Protein AF-A0A3A6QNA8-F1 (afdb_monomer_lite)

Organism: NCBI:txid2302434

Structure (mmCIF, N/CA/C/O backbone):
data_AF-A0A3A6QNA8-F1
#
_entry.id   AF-A0A3A6QNA8-F1
#
loop_
_atom_site.group_PDB
_atom_site.id
_atom_site.type_symbol
_atom_site.label_atom_id
_atom_site.label_alt_id
_atom_site.label_comp_id
_atom_site.label_asym_id
_atom_site.label_entity_id
_atom_site.label_seq_id
_atom_site.pdbx_PDB_ins_code
_atom_site.Cartn_x
_atom_site.Cartn_y
_atom_site.Cartn_z
_atom_site.occupancy
_atom_site.B_iso_or_equiv
_atom_site.auth_seq_id
_atom_site.auth_comp_id
_atom_site.auth_asym_id
_atom_site.auth_atom_id
_atom_site.pdbx_PDB_model_num
ATOM 1 N N . MET A 1 1 ? 9.720 25.334 -12.935 1.00 44.91 1 MET A N 1
ATOM 2 C CA . MET A 1 1 ? 9.264 24.012 -12.452 1.00 44.91 1 MET A CA 1
ATOM 3 C C . MET A 1 1 ? 9.921 22.955 -13.322 1.00 44.91 1 MET A C 1
ATOM 5 O O . MET A 1 1 ? 9.600 22.902 -14.500 1.00 44.91 1 MET A O 1
ATOM 9 N N . SER A 1 2 ? 10.891 22.201 -12.795 1.00 51.38 2 SER A N 1
ATOM 10 C CA . SER A 1 2 ? 11.517 21.109 -13.554 1.00 51.38 2 SER A CA 1
ATOM 11 C C . SER A 1 2 ? 10.560 19.920 -13.567 1.00 51.38 2 SER A C 1
ATOM 13 O O . SER A 1 2 ? 10.181 19.424 -12.507 1.00 51.38 2 SER A O 1
ATOM 15 N N . MET A 1 3 ? 10.100 19.530 -14.752 1.00 62.22 3 MET A N 1
ATOM 16 C CA . MET A 1 3 ? 9.219 18.384 -14.942 1.00 62.22 3 MET A CA 1
ATOM 17 C C . MET A 1 3 ? 10.084 17.126 -14.798 1.00 62.22 3 MET A C 1
ATOM 19 O O . MET A 1 3 ? 10.950 16.877 -15.634 1.00 62.22 3 MET A O 1
ATOM 23 N N . ILE A 1 4 ? 9.918 16.379 -13.703 1.00 68.00 4 ILE A N 1
ATOM 24 C CA . ILE A 1 4 ? 10.628 15.110 -13.501 1.00 68.00 4 ILE A CA 1
ATOM 25 C C . ILE A 1 4 ? 10.084 14.129 -14.543 1.00 68.00 4 ILE A C 1
ATOM 27 O O . ILE A 1 4 ? 8.970 13.629 -14.408 1.00 68.00 4 ILE A O 1
ATOM 31 N N . SER A 1 5 ? 10.850 13.899 -15.608 1.00 77.00 5 SER A N 1
ATOM 32 C CA . SER A 1 5 ? 10.542 12.868 -16.595 1.00 77.00 5 SER A CA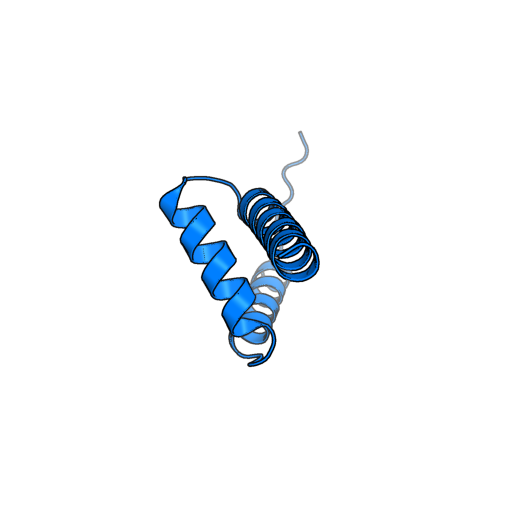 1
ATOM 33 C C . SER A 1 5 ? 11.081 11.544 -16.076 1.00 77.00 5 SER A C 1
ATOM 35 O O . SER A 1 5 ? 12.292 11.340 -16.049 1.00 77.00 5 SER A O 1
ATOM 37 N N . LEU A 1 6 ? 10.185 10.654 -15.654 1.00 79.62 6 LEU A N 1
ATOM 38 C CA . LEU A 1 6 ? 10.552 9.278 -15.327 1.00 79.62 6 LEU A CA 1
ATOM 39 C C . LEU A 1 6 ? 11.039 8.578 -16.596 1.00 79.62 6 LEU A C 1
ATOM 41 O O . LEU A 1 6 ? 10.395 8.662 -17.646 1.00 79.62 6 LEU A O 1
ATOM 45 N N . SER A 1 7 ? 12.176 7.893 -16.512 1.00 87.19 7 SER A N 1
ATOM 46 C CA . SER A 1 7 ? 12.608 7.010 -17.587 1.00 87.19 7 SER A CA 1
ATOM 47 C C . SER A 1 7 ? 11.752 5.742 -17.595 1.00 87.19 7 SER A C 1
ATOM 49 O O . SER A 1 7 ? 11.125 5.376 -16.597 1.00 87.19 7 SER A O 1
ATOM 51 N N . ASN A 1 8 ? 11.748 5.025 -18.719 1.00 84.50 8 ASN A N 1
ATOM 52 C C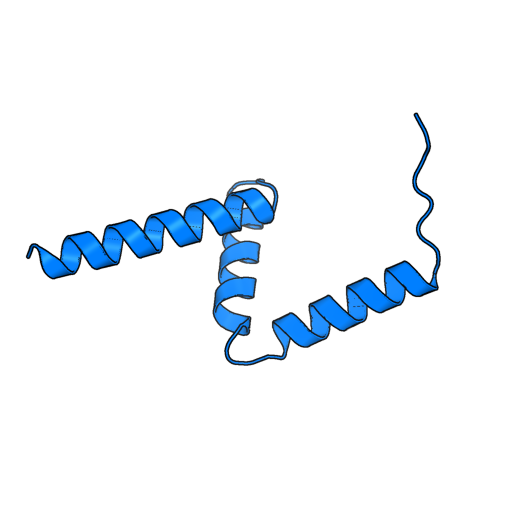A . ASN A 1 8 ? 11.030 3.753 -18.805 1.00 84.50 8 ASN A CA 1
ATOM 53 C C . ASN A 1 8 ? 11.533 2.739 -17.754 1.00 84.50 8 ASN A C 1
ATOM 55 O O . ASN A 1 8 ? 10.749 1.979 -17.190 1.00 84.50 8 ASN A O 1
ATOM 59 N N . ALA A 1 9 ? 12.833 2.762 -17.441 1.00 86.62 9 ALA A N 1
ATOM 60 C CA . ALA A 1 9 ? 13.421 1.912 -16.409 1.00 86.62 9 ALA A CA 1
ATOM 61 C C . ALA A 1 9 ? 12.867 2.234 -15.010 1.00 86.62 9 ALA A C 1
ATOM 63 O O . ALA A 1 9 ? 12.523 1.309 -14.274 1.00 86.62 9 ALA A O 1
ATOM 64 N N . ASP A 1 10 ? 12.698 3.519 -14.681 1.00 87.50 10 ASP A N 1
ATOM 65 C CA . ASP A 1 10 ? 12.150 3.948 -13.386 1.00 87.50 10 ASP A CA 1
ATOM 66 C C . ASP A 1 10 ? 10.707 3.463 -13.207 1.00 87.50 10 ASP A C 1
ATOM 68 O O . ASP A 1 10 ? 10.339 2.948 -12.151 1.00 87.50 10 ASP A O 1
ATOM 72 N N . VAL A 1 11 ? 9.893 3.558 -14.265 1.00 87.19 11 VAL A N 1
ATOM 73 C CA . VAL A 1 11 ? 8.506 3.068 -14.257 1.00 87.19 11 VAL A CA 1
ATOM 74 C C . VAL A 1 11 ? 8.467 1.559 -14.016 1.00 87.19 11 VAL A C 1
ATOM 76 O O . VAL A 1 11 ? 7.726 1.087 -13.151 1.00 87.19 11 VAL A O 1
ATOM 79 N N . HIS A 1 12 ? 9.289 0.792 -14.734 1.00 88.50 12 HIS A N 1
ATOM 80 C CA . HIS A 1 12 ? 9.359 -0.658 -14.553 1.00 88.50 12 HIS A CA 1
ATOM 81 C C . HIS A 1 12 ? 9.854 -1.058 -13.157 1.00 88.50 12 HIS A C 1
ATOM 83 O O . HIS A 1 12 ? 9.347 -2.025 -12.583 1.00 88.50 12 HIS A O 1
ATOM 89 N N . GLN A 1 13 ? 10.800 -0.311 -12.586 1.00 88.81 13 GLN A N 1
ATOM 90 C CA . GLN A 1 13 ? 11.308 -0.560 -11.240 1.00 88.81 13 GLN A CA 1
ATOM 91 C C . GLN A 1 13 ? 10.233 -0.317 -10.176 1.00 88.81 13 GLN A C 1
ATOM 93 O O . GLN A 1 13 ? 10.060 -1.154 -9.287 1.00 88.81 13 GLN A O 1
ATOM 98 N N . VAL A 1 14 ? 9.470 0.774 -10.293 1.00 86.94 14 VAL A N 1
ATOM 99 C CA . VAL A 1 14 ? 8.343 1.061 -9.392 1.00 86.94 14 VAL A CA 1
ATOM 100 C C . VAL A 1 14 ? 7.283 -0.035 -9.488 1.00 86.94 14 VAL A C 1
ATOM 102 O O . VAL A 1 14 ? 6.874 -0.568 -8.460 1.00 86.94 14 VAL A O 1
ATOM 105 N N . LEU A 1 15 ? 6.893 -0.440 -10.702 1.00 86.19 15 LEU A N 1
ATOM 106 C CA . LEU A 1 15 ? 5.913 -1.514 -10.901 1.00 86.19 15 LEU A CA 1
ATOM 107 C C . LEU A 1 15 ? 6.374 -2.846 -10.294 1.00 86.19 15 LEU A C 1
ATOM 109 O O . LEU A 1 15 ? 5.592 -3.528 -9.632 1.00 86.19 15 LEU A O 1
ATOM 113 N N . SER A 1 16 ? 7.646 -3.206 -10.483 1.00 86.94 16 SER A N 1
ATOM 114 C CA . SER A 1 16 ? 8.229 -4.419 -9.902 1.00 86.94 16 SER A CA 1
ATOM 115 C C . SER A 1 16 ? 8.216 -4.377 -8.371 1.00 86.94 16 SER A C 1
ATOM 117 O O . SER A 1 16 ? 7.767 -5.326 -7.726 1.00 86.94 16 SER A O 1
ATO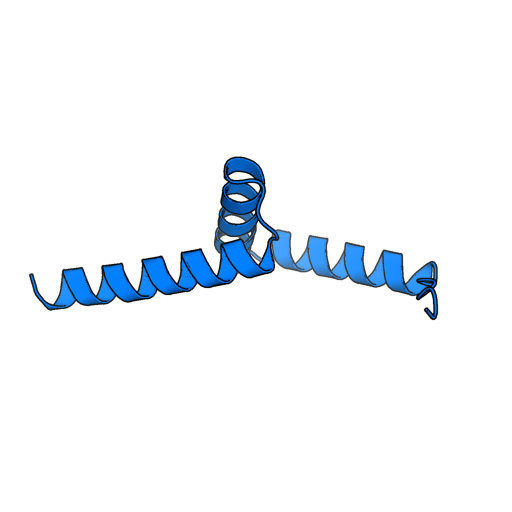M 119 N N . ALA A 1 17 ? 8.622 -3.250 -7.777 1.00 85.69 17 ALA A N 1
ATOM 120 C CA . ALA A 1 17 ? 8.603 -3.059 -6.330 1.00 85.69 17 ALA A CA 1
ATOM 121 C C . ALA A 1 17 ? 7.178 -3.119 -5.756 1.00 85.69 17 ALA A C 1
ATOM 123 O O . ALA A 1 17 ? 6.957 -3.764 -4.731 1.00 85.69 17 ALA A O 1
ATOM 124 N N . SER A 1 18 ? 6.199 -2.509 -6.431 1.00 82.81 18 SER A N 1
ATOM 125 C CA . SER A 1 18 ? 4.791 -2.586 -6.032 1.00 82.81 18 SER A CA 1
ATOM 126 C C . SER A 1 18 ? 4.258 -4.018 -6.085 1.00 82.81 18 SER A C 1
ATOM 128 O O . SER A 1 18 ? 3.656 -4.473 -5.114 1.00 82.81 18 SER A O 1
ATOM 130 N N . HIS A 1 19 ? 4.515 -4.762 -7.167 1.00 84.00 19 HIS A N 1
ATOM 131 C CA . HIS A 1 19 ? 4.118 -6.170 -7.253 1.00 84.00 19 HIS A CA 1
ATOM 132 C C . HIS A 1 19 ? 4.777 -7.020 -6.170 1.00 84.00 19 HIS A C 1
ATOM 134 O O . HIS A 1 19 ? 4.108 -7.850 -5.560 1.00 84.00 19 HIS A O 1
ATOM 140 N N . HIS A 1 20 ? 6.059 -6.792 -5.892 1.00 84.56 20 HIS A N 1
ATOM 141 C CA . HIS A 1 20 ? 6.759 -7.496 -4.826 1.00 84.56 20 HIS A CA 1
ATOM 142 C C . HIS A 1 20 ? 6.151 -7.202 -3.448 1.00 84.56 20 HIS A C 1
ATOM 144 O O . HIS A 1 20 ? 5.921 -8.126 -2.673 1.00 84.56 20 HIS A O 1
ATOM 150 N N . ALA A 1 21 ? 5.831 -5.938 -3.157 1.00 79.25 21 ALA A N 1
ATOM 151 C CA . ALA A 1 21 ? 5.193 -5.549 -1.901 1.00 79.25 21 ALA A CA 1
ATOM 152 C C . ALA A 1 21 ? 3.797 -6.174 -1.731 1.00 79.25 21 ALA A C 1
ATOM 154 O O . ALA A 1 21 ? 3.451 -6.604 -0.635 1.00 79.25 21 ALA A O 1
ATOM 155 N N . ILE A 1 22 ? 3.015 -6.274 -2.813 1.00 81.06 22 ILE A N 1
ATOM 156 C CA . ILE A 1 22 ? 1.696 -6.927 -2.803 1.00 81.06 22 ILE A CA 1
ATOM 157 C C . ILE A 1 22 ? 1.831 -8.447 -2.649 1.00 81.06 22 ILE A C 1
ATOM 159 O O . ILE A 1 22 ? 1.041 -9.058 -1.933 1.00 81.06 22 ILE A O 1
ATOM 163 N N . ALA A 1 23 ? 2.819 -9.062 -3.302 1.00 84.00 23 ALA A N 1
ATOM 164 C CA . ALA A 1 23 ? 3.051 -10.505 -3.259 1.00 84.00 23 ALA A CA 1
ATOM 165 C C . ALA A 1 23 ? 3.719 -10.979 -1.954 1.00 84.00 23 ALA A C 1
ATOM 167 O O . ALA A 1 23 ? 3.688 -12.172 -1.644 1.00 84.00 23 ALA A O 1
ATOM 168 N N . ASN A 1 24 ? 4.328 -10.073 -1.185 1.00 86.69 24 ASN A N 1
ATOM 169 C CA . ASN A 1 24 ? 4.901 -10.392 0.115 1.00 86.69 24 ASN A CA 1
ATOM 170 C C . ASN A 1 24 ? 3.790 -10.557 1.157 1.00 86.69 24 ASN A C 1
ATOM 172 O O . ASN A 1 24 ? 3.236 -9.570 1.633 1.00 86.69 24 ASN A O 1
ATOM 176 N N . ARG A 1 25 ? 3.528 -11.809 1.548 1.00 82.88 25 ARG A N 1
ATOM 177 C CA . ARG A 1 25 ? 2.441 -12.218 2.451 1.00 82.88 25 ARG A CA 1
ATOM 178 C C . ARG A 1 25 ? 2.364 -11.428 3.763 1.00 82.88 25 ARG A C 1
ATOM 180 O O . ARG A 1 25 ? 1.260 -11.214 4.252 1.00 82.88 25 ARG A O 1
ATOM 187 N N . GLU A 1 26 ? 3.497 -10.992 4.308 1.00 85.19 26 GLU A N 1
ATOM 188 C CA . GLU A 1 26 ? 3.539 -10.214 5.555 1.00 85.19 26 GLU A CA 1
ATOM 189 C C . GLU A 1 26 ? 3.114 -8.752 5.341 1.00 85.19 26 GLU A C 1
ATOM 191 O O . GLU A 1 26 ? 2.542 -8.120 6.225 1.00 85.19 26 GLU A O 1
ATOM 196 N N . LEU A 1 27 ? 3.358 -8.207 4.145 1.00 81.50 27 LEU A N 1
ATOM 197 C CA . LEU A 1 27 ? 3.036 -6.823 3.787 1.00 81.50 27 LEU A CA 1
ATOM 198 C C . LEU A 1 27 ? 1.696 -6.695 3.054 1.00 81.50 27 L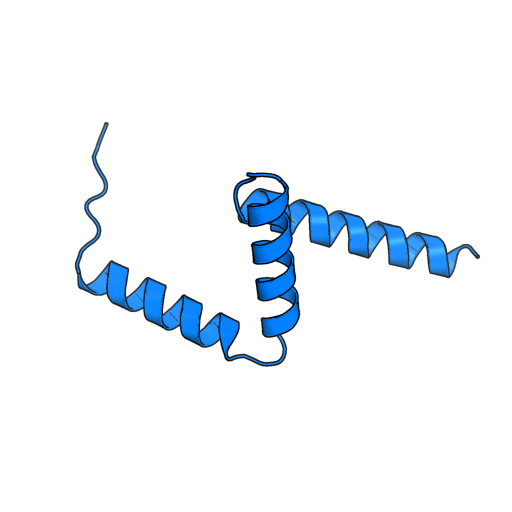EU A C 1
ATOM 200 O O . LEU A 1 27 ? 1.086 -5.625 3.091 1.00 81.50 27 LEU A O 1
ATOM 204 N N . THR A 1 28 ? 1.208 -7.772 2.427 1.00 85.19 28 THR A N 1
ATOM 205 C CA . THR A 1 28 ? -0.055 -7.802 1.678 1.00 85.19 28 THR A CA 1
ATOM 206 C C . THR A 1 28 ? -1.225 -7.199 2.467 1.00 85.19 28 THR A C 1
ATOM 208 O O . THR A 1 28 ? -1.916 -6.348 1.904 1.00 85.19 28 THR A O 1
ATOM 211 N N . PRO A 1 29 ? -1.465 -7.549 3.752 1.00 88.56 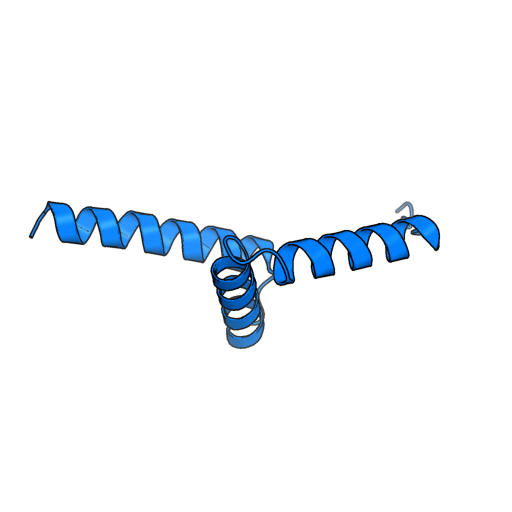29 PRO A N 1
ATOM 212 C CA . PRO A 1 29 ? -2.613 -7.019 4.489 1.00 88.56 29 PRO A CA 1
ATOM 213 C C . PRO A 1 29 ? -2.542 -5.500 4.671 1.00 88.56 29 PRO A C 1
ATOM 215 O O . PRO A 1 29 ? -3.543 -4.808 4.488 1.00 88.56 29 PRO A O 1
ATOM 218 N N . LEU A 1 30 ? -1.351 -4.975 4.975 1.00 88.62 30 LEU A N 1
ATOM 219 C CA . LEU A 1 30 ? -1.133 -3.542 5.152 1.00 88.62 30 LEU A CA 1
ATOM 220 C C . LEU A 1 30 ? -1.339 -2.789 3.836 1.00 88.62 30 LEU A C 1
ATOM 222 O O . LEU A 1 30 ? -2.045 -1.783 3.810 1.00 88.62 30 LEU A O 1
ATOM 226 N N . VAL A 1 31 ? -0.768 -3.289 2.737 1.00 89.56 31 VAL A N 1
ATOM 227 C CA . VAL A 1 31 ? -0.912 -2.668 1.412 1.00 89.56 31 VAL A CA 1
ATOM 228 C C . VAL A 1 31 ? -2.382 -2.630 0.991 1.00 89.56 31 VAL A C 1
ATOM 230 O O . VAL A 1 31 ? -2.868 -1.581 0.573 1.00 89.56 31 VAL A O 1
ATOM 233 N N . LEU A 1 32 ? -3.119 -3.730 1.175 1.00 89.94 32 LEU A N 1
ATOM 234 C CA . LEU A 1 32 ? -4.550 -3.789 0.872 1.00 89.94 32 LEU A CA 1
ATOM 235 C C . LEU A 1 32 ? -5.369 -2.814 1.728 1.00 89.94 32 LEU A C 1
ATOM 237 O O . LEU A 1 32 ? -6.241 -2.127 1.197 1.00 89.94 32 LEU A O 1
ATOM 241 N N . ALA A 1 33 ? -5.076 -2.713 3.027 1.00 90.69 33 ALA A N 1
ATOM 242 C CA . ALA A 1 33 ? -5.752 -1.776 3.922 1.00 90.69 33 ALA A CA 1
ATOM 243 C C . ALA A 1 33 ? -5.505 -0.313 3.516 1.00 90.69 33 ALA A C 1
ATOM 245 O O . ALA A 1 33 ? -6.448 0.479 3.448 1.00 90.69 33 ALA A O 1
ATOM 246 N N . VAL A 1 34 ? -4.257 0.036 3.179 1.00 93.19 34 VAL A N 1
ATOM 247 C CA . VAL A 1 34 ? -3.881 1.372 2.688 1.00 93.19 34 VAL A CA 1
ATOM 248 C C . VAL A 1 34 ? -4.614 1.692 1.387 1.00 93.19 34 VAL A C 1
ATOM 250 O O . VAL A 1 34 ? -5.209 2.764 1.269 1.00 93.19 34 VAL A O 1
ATOM 253 N N . SER A 1 35 ? -4.612 0.765 0.425 1.00 91.25 35 SER A N 1
ATOM 254 C CA . SER A 1 35 ? -5.313 0.935 -0.851 1.00 91.25 35 SER A CA 1
ATOM 255 C C . SER A 1 35 ? -6.819 1.110 -0.661 1.00 91.25 35 SER A C 1
ATOM 257 O O . SER A 1 35 ? -7.408 2.003 -1.269 1.00 91.25 35 SER A O 1
ATOM 259 N N . ALA A 1 36 ? -7.441 0.310 0.209 1.00 93.31 36 ALA A N 1
ATOM 260 C CA . ALA A 1 36 ? -8.869 0.402 0.488 1.00 93.31 36 ALA A CA 1
ATOM 261 C C . ALA A 1 36 ? -9.244 1.747 1.127 1.00 93.31 36 ALA A C 1
ATOM 263 O O . ALA A 1 36 ? -10.207 2.383 0.699 1.00 93.31 36 ALA A O 1
ATOM 264 N N . LEU A 1 37 ? -8.472 2.211 2.116 1.00 93.06 37 LEU A N 1
ATOM 265 C CA . LEU A 1 37 ? -8.723 3.486 2.789 1.00 93.06 37 LEU A CA 1
ATOM 266 C C . LEU A 1 37 ? -8.499 4.679 1.850 1.00 93.06 37 LEU A C 1
ATOM 268 O O . LEU A 1 37 ? -9.320 5.594 1.803 1.00 93.06 37 LEU A O 1
ATOM 272 N N . SER A 1 38 ? -7.424 4.637 1.058 1.00 94.81 38 SER A N 1
ATOM 273 C CA . SER A 1 38 ? -7.125 5.642 0.035 1.00 94.81 38 SER A CA 1
ATOM 274 C C . SER A 1 38 ? -8.261 5.760 -0.987 1.00 94.81 38 SER A C 1
ATOM 276 O O . SER A 1 38 ? -8.727 6.869 -1.248 1.00 94.81 38 SER A O 1
ATOM 278 N N . ALA A 1 39 ? -8.771 4.631 -1.494 1.00 93.94 39 ALA A N 1
ATOM 279 C CA . ALA A 1 39 ? -9.887 4.607 -2.438 1.00 93.94 39 ALA A CA 1
ATOM 280 C C . ALA A 1 39 ? -11.210 5.076 -1.812 1.00 93.94 39 ALA A C 1
ATOM 282 O O . ALA A 1 39 ? -11.964 5.811 -2.446 1.00 93.94 39 ALA A O 1
ATOM 283 N N . LYS A 1 40 ? -11.490 4.675 -0.567 1.00 94.94 40 LYS A N 1
ATOM 284 C CA . LYS A 1 40 ? -12.730 5.021 0.142 1.00 94.94 40 LYS A CA 1
ATOM 285 C C . LYS A 1 40 ? -12.823 6.511 0.473 1.00 94.94 40 LYS A C 1
ATOM 287 O O . LYS A 1 40 ? -13.899 7.088 0.365 1.00 94.94 40 LYS A O 1
ATOM 292 N N . GLU A 1 41 ? -11.723 7.117 0.911 1.00 93.81 41 GLU A N 1
ATOM 293 C CA . GLU A 1 41 ? -11.712 8.500 1.409 1.00 93.81 41 GLU A CA 1
ATOM 294 C C . GLU A 1 41 ? -11.184 9.512 0.384 1.00 93.81 41 GLU A C 1
ATOM 296 O O . GLU A 1 41 ? -11.183 10.712 0.652 1.00 93.81 41 GLU A O 1
ATOM 301 N N . GLY A 1 42 ? -10.717 9.050 -0.780 1.00 94.06 42 GLY A N 1
ATOM 302 C CA . GLY A 1 42 ? -10.118 9.914 -1.798 1.00 94.06 42 GLY A CA 1
ATOM 303 C C . GLY A 1 42 ? -8.823 10.587 -1.330 1.00 94.06 42 GLY A C 1
ATOM 304 O O . GLY A 1 42 ? -8.491 11.680 -1.785 1.00 94.06 42 GLY A O 1
ATOM 305 N N . VAL A 1 43 ? -8.100 9.964 -0.395 1.00 94.31 43 VAL A N 1
ATOM 306 C CA . VAL A 1 43 ? -6.857 10.504 0.174 1.00 94.31 43 VAL A CA 1
ATOM 307 C C . VAL A 1 43 ? -5.635 9.858 -0.457 1.00 94.31 43 VAL A C 1
ATOM 309 O O . VAL A 1 43 ? -5.680 8.722 -0.931 1.00 94.31 43 VAL A O 1
ATOM 312 N N . ARG A 1 44 ? -4.503 10.566 -0.422 1.00 94.31 44 ARG A N 1
ATOM 313 C CA . ARG A 1 44 ? -3.226 10.019 -0.891 1.00 94.31 44 ARG A CA 1
ATOM 314 C C . ARG A 1 44 ? -2.814 8.793 -0.048 1.00 94.31 44 ARG A C 1
ATOM 316 O O . ARG A 1 44 ? -3.046 8.810 1.166 1.00 94.31 44 ARG A O 1
ATOM 323 N N . PRO A 1 45 ? -2.183 7.762 -0.640 1.00 90.81 45 PRO A N 1
ATOM 324 C CA . PRO A 1 45 ? -1.805 6.535 0.069 1.00 90.81 45 PRO A CA 1
ATOM 325 C C . PRO A 1 45 ? -0.937 6.767 1.311 1.00 90.81 45 PRO A C 1
ATOM 327 O O . PRO A 1 45 ? -1.095 6.074 2.311 1.00 90.81 45 PRO A O 1
ATOM 330 N N . GLU A 1 46 ? -0.060 7.772 1.295 1.00 92.81 46 GLU A N 1
ATOM 331 C CA . GLU A 1 46 ? 0.799 8.101 2.438 1.00 92.81 46 GLU A CA 1
ATOM 332 C C . GLU A 1 46 ? -0.019 8.612 3.631 1.00 92.81 46 GLU A C 1
ATOM 334 O O . GLU A 1 46 ? 0.265 8.280 4.779 1.00 92.81 46 GLU A O 1
ATOM 339 N N . VAL A 1 47 ? -1.081 9.377 3.359 1.00 94.56 47 VAL A N 1
ATOM 340 C CA . VAL A 1 47 ? -2.014 9.857 4.388 1.00 94.56 47 VAL A CA 1
ATOM 341 C C . VAL A 1 47 ? -2.831 8.691 4.944 1.00 94.56 47 VAL A C 1
ATOM 343 O O . VAL A 1 47 ? -3.006 8.594 6.157 1.00 94.56 47 VAL A O 1
ATOM 346 N N . ALA A 1 48 ? -3.295 7.789 4.074 1.00 93.38 48 ALA A N 1
ATOM 347 C CA . ALA A 1 48 ? -4.004 6.577 4.480 1.00 93.38 48 ALA A CA 1
ATOM 348 C C . ALA A 1 48 ? -3.135 5.685 5.387 1.00 93.38 48 ALA A C 1
ATOM 350 O O . ALA A 1 48 ? -3.600 5.230 6.430 1.00 93.38 48 ALA A O 1
ATOM 351 N N . LEU A 1 49 ? -1.857 5.498 5.043 1.00 92.31 49 LEU A N 1
ATOM 352 C CA . LEU A 1 49 ? -0.903 4.732 5.847 1.00 92.31 49 LEU A CA 1
ATOM 353 C C . LEU A 1 49 ? -0.704 5.334 7.243 1.00 92.31 49 LEU A C 1
ATOM 355 O O . LEU A 1 49 ? -0.808 4.616 8.234 1.00 92.31 49 LEU A O 1
ATOM 359 N N . ILE A 1 50 ? -0.468 6.647 7.337 1.00 93.00 50 ILE A N 1
ATOM 360 C CA . ILE A 1 50 ? -0.296 7.329 8.631 1.00 93.00 50 ILE A CA 1
ATOM 361 C C . ILE A 1 50 ? -1.541 7.150 9.510 1.00 93.00 50 ILE A C 1
ATOM 363 O O . ILE A 1 50 ? -1.416 6.858 10.698 1.00 93.00 50 ILE A O 1
ATOM 367 N N . ARG A 1 51 ? -2.741 7.278 8.931 1.00 91.75 51 ARG A N 1
ATOM 368 C CA . ARG A 1 51 ? -4.006 7.086 9.658 1.00 91.75 51 ARG A CA 1
ATOM 369 C C . ARG A 1 51 ? -4.167 5.660 10.175 1.00 91.75 51 ARG A C 1
ATOM 371 O O . ARG A 1 51 ? -4.559 5.486 11.324 1.00 91.75 51 ARG A O 1
ATOM 378 N N . LEU A 1 52 ? -3.834 4.655 9.365 1.00 89.88 52 LEU A N 1
ATOM 379 C CA . LEU A 1 52 ? -3.894 3.250 9.781 1.00 89.88 52 LEU A CA 1
ATOM 380 C C . LEU A 1 52 ? -2.922 2.951 10.928 1.00 89.88 52 LEU A C 1
ATOM 382 O O . LEU A 1 52 ? -3.298 2.282 11.886 1.00 89.88 52 LEU A O 1
ATOM 386 N N . ILE A 1 53 ? -1.706 3.501 10.877 1.00 88.88 53 ILE A N 1
ATOM 387 C CA . ILE A 1 53 ? -0.724 3.368 11.964 1.00 88.88 53 ILE A CA 1
ATOM 388 C C . ILE A 1 53 ? -1.253 4.012 13.255 1.00 88.88 53 ILE A C 1
ATOM 390 O O . ILE A 1 53 ? -1.163 3.414 14.325 1.00 88.88 53 ILE A O 1
ATOM 394 N N . GLN A 1 54 ? -1.849 5.206 13.163 1.00 88.06 54 GLN A N 1
ATOM 395 C CA . GLN A 1 54 ? -2.450 5.888 14.315 1.00 88.06 54 GLN A CA 1
ATOM 396 C C . GLN A 1 54 ? -3.637 5.110 14.905 1.00 88.06 54 GLN A C 1
ATOM 398 O O . GLN A 1 54 ? -3.791 5.057 16.123 1.00 88.06 54 GLN A O 1
ATOM 403 N N . GLN A 1 55 ? -4.467 4.488 14.064 1.00 83.12 55 GLN A N 1
ATOM 404 C CA . GLN A 1 55 ? -5.581 3.646 14.511 1.00 83.12 55 GLN A CA 1
ATOM 405 C C . GLN A 1 55 ? -5.097 2.384 15.233 1.00 83.12 55 GLN A C 1
ATOM 407 O O . GLN A 1 55 ? -5.643 2.051 16.282 1.00 83.12 55 GLN A O 1
ATOM 412 N N . GLY A 1 56 ? -4.062 1.718 14.710 1.00 78.50 56 GLY A N 1
ATOM 413 C CA . GLY A 1 56 ? -3.449 0.558 15.362 1.00 78.50 56 GLY A CA 1
ATOM 414 C C . GLY A 1 56 ? -2.905 0.900 16.749 1.00 78.50 56 GLY A C 1
ATOM 415 O O . GLY A 1 56 ? -3.294 0.270 17.729 1.00 78.50 56 GLY A O 1
ATOM 416 N N . ALA A 1 57 ? -2.117 1.976 16.846 1.00 73.31 57 ALA A N 1
ATOM 417 C CA . ALA A 1 57 ? -1.538 2.429 18.112 1.00 73.31 57 ALA A CA 1
ATOM 418 C C . ALA A 1 57 ? -2.605 2.739 19.180 1.00 73.31 57 ALA A C 1
ATOM 420 O O . ALA A 1 57 ? -2.444 2.382 20.345 1.00 73.31 57 ALA A O 1
ATOM 421 N N . ASN A 1 58 ? -3.721 3.358 18.782 1.00 72.31 58 ASN A N 1
ATOM 422 C CA . ASN A 1 58 ? -4.811 3.685 19.702 1.00 72.31 58 ASN A CA 1
ATOM 423 C C . ASN A 1 58 ? -5.598 2.444 20.162 1.00 72.31 58 ASN A C 1
ATOM 425 O O . ASN A 1 58 ? -6.028 2.397 21.315 1.00 72.31 58 ASN A O 1
ATOM 429 N N . ASN A 1 59 ? -5.777 1.439 19.297 1.00 65.88 59 ASN A N 1
ATOM 430 C CA . ASN A 1 59 ? -6.457 0.191 19.659 1.00 65.88 59 ASN A CA 1
ATOM 431 C C . ASN A 1 59 ? -5.637 -0.645 20.654 1.00 65.88 59 ASN A C 1
ATOM 433 O O . ASN A 1 59 ? -6.189 -1.108 21.649 1.00 65.88 59 ASN A O 1
ATOM 437 N N . GLU A 1 60 ? -4.321 -0.763 20.455 1.00 61.97 60 GLU A N 1
ATOM 438 C CA . GLU A 1 60 ? -3.435 -1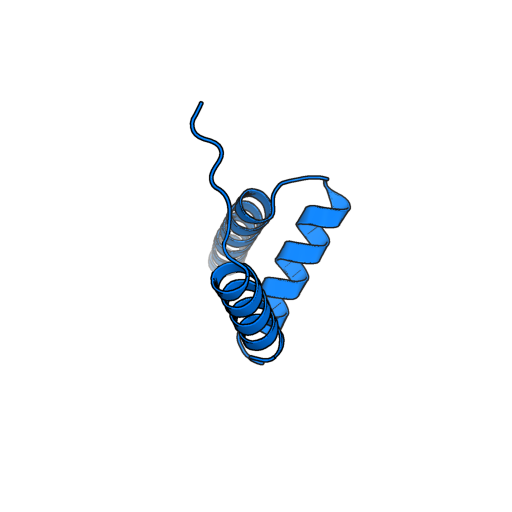.491 21.379 1.00 61.97 60 GLU A CA 1
ATOM 439 C C . GLU A 1 60 ? -3.370 -0.833 22.774 1.00 61.97 60 GLU A C 1
ATOM 441 O O . GLU A 1 60 ? -3.202 -1.502 23.797 1.00 61.97 60 GLU A O 1
ATOM 446 N N . GLN A 1 61 ? -3.533 0.492 22.840 1.00 59.31 61 GLN A N 1
ATOM 447 C CA . GLN A 1 61 ? -3.619 1.239 24.097 1.00 59.31 61 GLN A CA 1
ATOM 448 C C . GLN A 1 61 ? -4.991 1.134 24.772 1.00 59.31 61 GLN A C 1
ATOM 450 O O . GLN A 1 61 ? -5.059 1.190 25.999 1.00 59.31 61 GLN A O 1
ATOM 455 N N . GLY A 1 62 ? -6.071 0.958 24.009 1.00 57.78 62 GLY A N 1
ATOM 456 C CA . GLY A 1 62 ? -7.397 0.664 24.554 1.00 57.78 62 GLY A CA 1
ATOM 457 C C . GLY A 1 62 ? -7.467 -0.722 25.197 1.00 57.78 62 GLY A C 1
ATOM 458 O O . GLY A 1 62 ? -7.985 -0.854 26.300 1.00 57.78 62 GLY A O 1
ATOM 459 N N . GLU A 1 63 ? -6.873 -1.734 24.562 1.00 57.97 63 GLU A N 1
ATOM 460 C CA . GLU A 1 63 ? -6.864 -3.120 25.058 1.00 57.97 63 GLU A CA 1
ATOM 461 C C . GLU A 1 63 ? -5.967 -3.336 26.288 1.00 57.97 63 GLU A C 1
ATOM 463 O O . GLU A 1 63 ? -6.240 -4.217 27.095 1.00 57.97 63 GLU A O 1
ATOM 468 N N . ARG A 1 64 ? -4.914 -2.530 26.482 1.00 55.50 64 ARG A N 1
ATOM 469 C CA . ARG A 1 64 ? -4.069 -2.585 27.696 1.00 55.50 64 ARG A CA 1
ATOM 470 C C . ARG A 1 64 ? -4.682 -1.923 28.931 1.00 55.50 64 ARG A C 1
ATOM 472 O O . ARG A 1 64 ? -4.190 -2.158 30.031 1.00 55.50 64 ARG A O 1
ATOM 479 N N . ASN A 1 65 ? -5.672 -1.054 28.744 1.00 54.69 65 ASN A N 1
ATOM 480 C CA . ASN A 1 65 ? -6.306 -0.282 29.817 1.00 54.69 65 ASN A CA 1
ATOM 481 C C . ASN A 1 65 ? -7.731 -0.772 30.149 1.00 54.69 65 ASN A C 1
ATOM 483 O O . ASN A 1 65 ? -8.405 -0.135 30.961 1.00 54.69 65 ASN A O 1
ATOM 487 N N . ALA A 1 66 ? -8.184 -1.854 29.511 1.00 51.62 66 ALA A N 1
ATOM 488 C CA . ALA A 1 66 ? -9.446 -2.544 29.777 1.00 51.62 66 ALA A CA 1
ATOM 489 C C . ALA A 1 66 ? -9.198 -3.808 30.613 1.00 51.62 66 ALA A C 1
ATOM 491 O O . ALA A 1 66 ? -10.083 -4.137 31.434 1.00 51.62 66 ALA A O 1
#

Foldseek 3Di:
DDDPDDDPVNVVVVVVVVVVQCPPPVNVVLQVQLVVQCVVVVHDSVVSSVVVVVVVVVVVVVVVVD

pLDDT: mean 82.15, std 12.87, range [44.91, 94.94]

Sequence (66 aa):
MSMISLSNADVHQVLSASHHAIANRELTPLVLAVSALSAKEGVRPEVALIRLIQQGANNEQGERNA

Radius of gyration: 16.12 Å; chains: 1; bounding box: 26×36×49 Å

Secondary structure (DSSP, 8-state):
-------HHHHHHHHHHHHHHHH-TTTHHHHHHHHHHHHHHT--HHHHHHHHHHHHHHHHHHHH--